Protein AF-A0AAU9VCA2-F1 (afdb_monomer)

Solvent-accessible surface area (backbone atoms only — not comparable to full-atom values): 3945 Å² total; per-residue (Å²): 99,74,57,95,91,44,76,52,52,70,66,61,52,50,52,52,51,52,52,49,52,50,50,51,54,53,49,60,60,52,68,40,66,71,48,44,52,56,49,51,52,53,51,47,54,52,49,56,52,50,50,51,51,52,53,55,47,51,66,74,60,40,99,78,70,85,122

Sequence (67 aa):
MEVMGVKIGPIAAQFAADCDRTRIRVANRRSTDASKEARTKRRQAILDENEHYEEDEGIMYGAGIAD

Structure (mmCIF, N/CA/C/O backbone):
data_AF-A0AAU9VCA2-F1
#
_entry.id   AF-A0AAU9VCA2-F1
#
loop_
_atom_site.group_PDB
_atom_site.id
_atom_site.type_symbol
_atom_site.label_atom_id
_atom_site.label_alt_id
_atom_site.label_comp_id
_atom_site.label_asym_id
_atom_site.label_entity_id
_atom_site.label_seq_id
_atom_site.pdbx_PDB_ins_code
_atom_site.Cartn_x
_atom_site.Cartn_y
_atom_site.Cartn_z
_atom_site.occupancy
_atom_site.B_iso_or_equiv
_atom_site.auth_seq_id
_atom_site.auth_comp_id
_atom_site.auth_asym_id
_atom_site.auth_atom_id
_atom_site.pdbx_PDB_model_num
ATOM 1 N N . MET A 1 1 ? -14.061 4.216 24.406 1.00 74.94 1 MET A N 1
ATOM 2 C CA . MET A 1 1 ? -12.953 3.267 24.646 1.00 74.94 1 MET A CA 1
ATOM 3 C C . MET A 1 1 ? -12.007 3.934 25.629 1.00 74.94 1 MET A C 1
ATOM 5 O O . MET A 1 1 ? -11.643 5.079 25.387 1.00 74.94 1 MET A O 1
ATOM 9 N N . GLU A 1 2 ? -11.707 3.290 26.755 1.00 77.38 2 GLU A N 1
ATOM 10 C CA . GLU A 1 2 ? -10.844 3.841 27.806 1.00 77.38 2 GLU A CA 1
ATOM 11 C C . GLU A 1 2 ? -9.723 2.845 28.090 1.00 77.38 2 GLU A C 1
ATOM 13 O O . GLU A 1 2 ? -9.988 1.667 28.317 1.00 77.38 2 GLU A O 1
ATOM 18 N N . VAL A 1 3 ? -8.478 3.306 27.997 1.00 84.50 3 VAL A N 1
ATOM 19 C CA . VAL A 1 3 ? -7.276 2.492 28.208 1.00 84.50 3 VAL A CA 1
ATOM 20 C C . VAL A 1 3 ? -6.307 3.322 29.037 1.00 84.50 3 VAL A C 1
ATOM 22 O O . VAL A 1 3 ? -6.025 4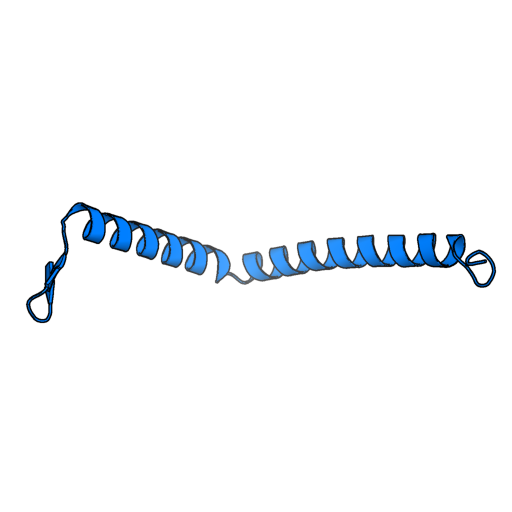.464 28.686 1.00 84.50 3 VAL A O 1
ATOM 25 N N . MET A 1 4 ? -5.816 2.761 30.146 1.00 90.12 4 MET A N 1
ATOM 26 C CA . MET A 1 4 ? -4.852 3.415 31.047 1.00 90.12 4 MET A CA 1
ATOM 27 C C . MET A 1 4 ? -5.277 4.826 31.509 1.00 90.12 4 MET A C 1
ATOM 29 O O . MET A 1 4 ? -4.456 5.733 31.592 1.00 90.12 4 MET A O 1
ATOM 33 N N . GLY A 1 5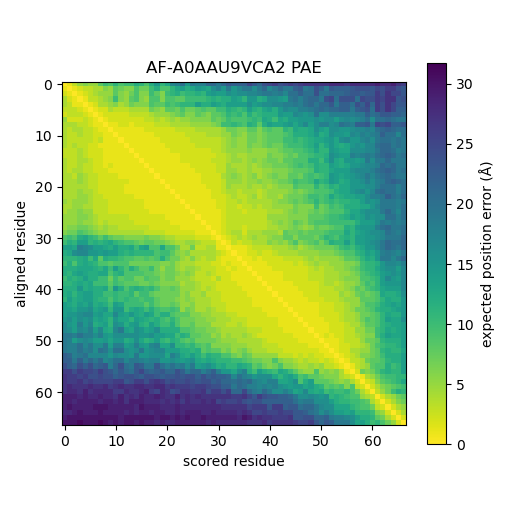 ? -6.572 5.032 31.773 1.00 91.19 5 GLY A N 1
ATOM 34 C CA . GLY A 1 5 ? -7.119 6.328 32.202 1.00 91.19 5 GLY A CA 1
ATOM 35 C C . GLY A 1 5 ? -7.267 7.372 31.087 1.00 91.19 5 GLY A C 1
ATOM 36 O O . GLY A 1 5 ? -7.648 8.509 31.359 1.00 91.19 5 GLY A O 1
ATOM 37 N N . VAL A 1 6 ? -7.001 7.007 29.828 1.00 89.06 6 VAL A N 1
ATOM 38 C CA . VAL A 1 6 ? -7.198 7.877 28.662 1.00 89.06 6 VAL A CA 1
ATOM 39 C C . VAL A 1 6 ? -8.476 7.482 27.934 1.00 89.06 6 VAL A C 1
ATOM 41 O O . VAL A 1 6 ? -8.652 6.330 27.528 1.00 89.06 6 VAL A O 1
ATOM 44 N N . LYS A 1 7 ? -9.364 8.459 27.725 1.00 91.56 7 LYS A N 1
ATOM 45 C CA . LYS A 1 7 ? -10.598 8.282 26.954 1.00 91.56 7 LYS A CA 1
ATOM 46 C C . LYS A 1 7 ? -10.377 8.650 25.495 1.00 91.56 7 LYS A C 1
ATOM 48 O O . LYS A 1 7 ? -10.056 9.788 25.167 1.00 91.56 7 LYS A O 1
ATOM 53 N N . ILE A 1 8 ? -10.617 7.687 24.612 1.00 90.81 8 ILE A N 1
ATOM 54 C CA . ILE A 1 8 ? -10.634 7.910 23.168 1.00 90.81 8 ILE A CA 1
ATOM 55 C C . ILE A 1 8 ? -12.032 8.386 22.776 1.00 90.81 8 ILE A C 1
ATOM 57 O O . ILE A 1 8 ? -13.029 7.699 23.036 1.00 90.81 8 ILE A O 1
ATOM 61 N N . GLY A 1 9 ? -12.090 9.558 22.143 1.00 94.75 9 GLY A N 1
ATOM 62 C CA . GLY A 1 9 ? -13.324 10.123 21.607 1.00 94.75 9 GLY A CA 1
ATOM 63 C C . GLY A 1 9 ? -13.920 9.257 20.487 1.00 94.75 9 GLY A C 1
ATOM 64 O O . GLY A 1 9 ? -13.182 8.582 19.765 1.00 94.75 9 GLY A O 1
ATOM 65 N N . PRO A 1 10 ? -15.249 9.279 20.301 1.00 94.00 10 PRO A N 1
ATOM 66 C CA . PRO A 1 10 ? -15.940 8.378 19.376 1.00 94.00 10 PRO A CA 1
ATOM 67 C C . PRO A 1 10 ? -15.470 8.530 17.923 1.00 94.00 10 PRO A C 1
ATOM 69 O O . PRO A 1 10 ? -15.230 7.530 17.254 1.00 94.00 10 PRO A O 1
ATOM 72 N N . ILE A 1 11 ? -15.245 9.764 17.460 1.00 96.38 11 ILE A N 1
ATOM 73 C CA . ILE A 1 11 ? -14.769 10.034 16.094 1.00 96.38 11 ILE A CA 1
ATOM 74 C C . ILE A 1 11 ? -13.351 9.501 15.874 1.00 96.38 11 ILE A C 1
ATOM 76 O O . ILE A 1 11 ? -13.074 8.896 14.843 1.00 96.38 11 ILE A O 1
ATOM 80 N N . ALA A 1 12 ? -12.462 9.671 16.855 1.00 94.56 12 ALA A N 1
ATOM 81 C CA . ALA A 1 12 ? -11.096 9.163 16.766 1.00 94.56 12 ALA A CA 1
ATOM 82 C C . ALA A 1 12 ? -11.074 7.628 16.700 1.00 94.56 12 ALA A C 1
ATOM 84 O O . ALA A 1 12 ? -10.355 7.052 15.885 1.00 94.56 12 ALA A O 1
ATOM 85 N N . ALA A 1 13 ? -11.905 6.967 17.513 1.00 94.56 13 ALA A N 1
ATOM 86 C CA . ALA A 1 13 ? -12.045 5.514 17.482 1.00 94.56 13 ALA A CA 1
ATOM 87 C C . ALA A 1 13 ? -12.591 5.022 16.131 1.00 94.56 13 ALA A C 1
ATOM 89 O O . ALA A 1 13 ? -12.066 4.064 15.564 1.00 94.56 13 ALA A O 1
ATOM 90 N N . GLN A 1 14 ? -13.609 5.697 15.594 1.00 96.44 14 GLN A N 1
ATOM 91 C CA . GLN A 1 14 ? -14.199 5.348 14.304 1.00 96.44 14 GLN A CA 1
ATOM 92 C C . GLN A 1 14 ? -13.208 5.536 13.152 1.00 96.44 14 GLN A C 1
ATOM 94 O O . GLN A 1 14 ? -13.036 4.633 12.337 1.00 96.44 14 GLN A O 1
ATOM 99 N N . PHE A 1 15 ? -12.486 6.657 13.132 1.00 96.75 15 PHE A N 1
ATOM 100 C CA . PHE A 1 15 ? -11.448 6.913 12.138 1.00 96.75 15 PHE A CA 1
ATOM 101 C C . PHE A 1 15 ? -10.348 5.843 12.169 1.00 96.75 15 PHE A C 1
ATOM 103 O O . PHE A 1 15 ? -9.958 5.323 11.124 1.00 96.75 15 PHE A O 1
ATOM 110 N N . ALA A 1 16 ? -9.877 5.462 13.361 1.00 96.25 16 ALA A N 1
ATOM 111 C CA . ALA A 1 16 ? -8.880 4.404 13.504 1.00 96.25 16 ALA A CA 1
ATOM 112 C C . ALA A 1 16 ? -9.386 3.060 12.946 1.00 96.25 16 ALA A C 1
ATOM 114 O O . ALA A 1 16 ? -8.660 2.387 12.210 1.00 96.25 16 ALA A O 1
ATOM 115 N N . ALA A 1 17 ? -10.641 2.700 13.231 1.00 96.56 17 ALA A N 1
ATOM 116 C CA . ALA A 1 17 ? -11.263 1.489 12.700 1.00 96.56 17 ALA A CA 1
ATOM 117 C C . ALA A 1 17 ? -11.396 1.522 11.164 1.00 96.56 17 ALA A C 1
ATOM 119 O O . ALA A 1 17 ? -11.130 0.522 10.493 1.00 96.56 17 ALA A O 1
ATOM 120 N N . ASP A 1 18 ? -11.757 2.670 10.588 1.00 98.00 18 ASP A N 1
ATOM 121 C CA . ASP A 1 18 ? -11.888 2.842 9.138 1.00 98.00 18 ASP A CA 1
ATOM 122 C C . ASP A 1 18 ? -10.534 2.753 8.418 1.00 98.00 18 ASP A C 1
ATOM 124 O O . ASP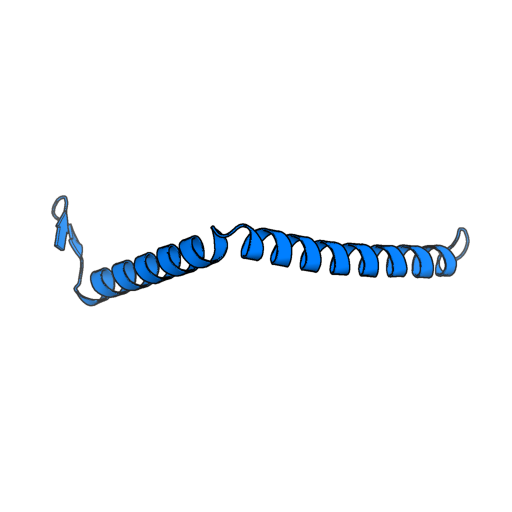 A 1 18 ? -10.420 2.110 7.363 1.00 98.00 18 ASP A O 1
ATOM 128 N N . CYS A 1 19 ? -9.492 3.346 9.004 1.00 97.75 19 CYS A N 1
ATOM 129 C CA . CYS A 1 19 ? -8.114 3.223 8.537 1.00 97.75 19 CYS A CA 1
ATOM 130 C C . CYS A 1 19 ? -7.656 1.763 8.539 1.00 97.75 19 CYS A C 1
ATOM 132 O O . CYS A 1 19 ? -7.132 1.282 7.529 1.00 97.75 19 CYS A O 1
ATOM 134 N N . ASP A 1 20 ? -7.896 1.034 9.631 1.00 97.75 20 ASP A N 1
ATOM 135 C CA . ASP A 1 20 ? -7.473 -0.361 9.731 1.00 97.75 20 ASP A CA 1
ATO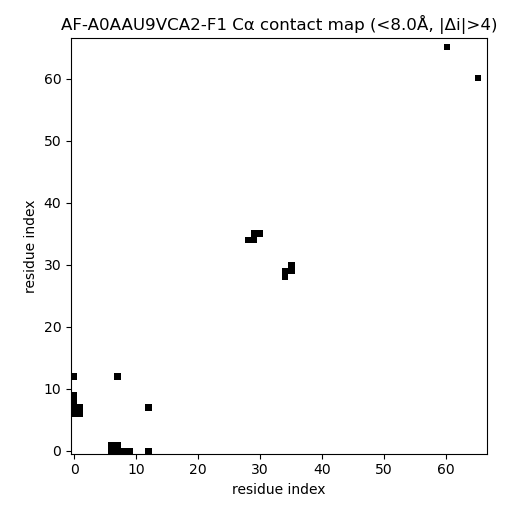M 136 C C . ASP A 1 20 ? -8.239 -1.265 8.755 1.00 97.75 20 ASP A C 1
ATOM 138 O O . ASP A 1 20 ? -7.635 -2.053 8.020 1.00 97.75 20 ASP A O 1
ATOM 142 N N . ARG A 1 21 ? -9.555 -1.063 8.615 1.00 97.62 21 ARG A N 1
ATOM 143 C CA . ARG A 1 21 ? -10.368 -1.752 7.601 1.00 97.62 21 ARG A CA 1
ATOM 144 C C . ARG A 1 21 ? -9.839 -1.502 6.190 1.00 97.62 21 ARG A C 1
ATOM 146 O O . ARG A 1 21 ? -9.746 -2.429 5.380 1.00 97.62 21 ARG A O 1
ATOM 153 N N . THR A 1 22 ? -9.467 -0.261 5.886 1.00 97.56 22 THR A N 1
ATOM 154 C CA . THR A 1 22 ? -8.895 0.103 4.583 1.00 97.56 22 THR A CA 1
ATOM 155 C C . THR A 1 22 ? -7.550 -0.582 4.360 1.00 97.56 22 THR A C 1
ATOM 157 O O . THR A 1 22 ? -7.326 -1.153 3.288 1.00 97.56 22 THR A O 1
ATOM 160 N N . ARG A 1 23 ? -6.682 -0.587 5.377 1.00 97.12 23 ARG A N 1
ATOM 161 C CA . ARG A 1 23 ? -5.374 -1.249 5.351 1.00 97.12 23 ARG A CA 1
ATOM 162 C C . ARG A 1 23 ? -5.510 -2.746 5.072 1.00 97.12 23 ARG A C 1
ATOM 164 O O . ARG A 1 23 ? -4.869 -3.246 4.147 1.00 97.12 23 ARG A O 1
ATOM 171 N N . ILE A 1 24 ? -6.388 -3.438 5.799 1.00 96.56 24 ILE A N 1
ATOM 172 C CA . ILE A 1 24 ? -6.656 -4.873 5.619 1.00 96.56 24 ILE A CA 1
ATOM 173 C C . ILE A 1 24 ? -7.198 -5.152 4.212 1.00 96.56 24 ILE A C 1
ATOM 175 O O . ILE A 1 24 ? -6.707 -6.047 3.525 1.00 96.56 24 ILE A O 1
ATOM 179 N N . ARG A 1 25 ? -8.153 -4.348 3.726 1.00 95.31 25 ARG A N 1
ATOM 180 C CA . ARG A 1 25 ? -8.703 -4.494 2.367 1.00 95.31 25 ARG A CA 1
ATOM 181 C C . ARG A 1 25 ? -7.615 -4.395 1.296 1.00 95.31 25 ARG A C 1
ATOM 183 O O . ARG A 1 25 ? -7.590 -5.193 0.359 1.00 95.31 25 ARG A O 1
ATOM 190 N N . VAL A 1 26 ? -6.718 -3.416 1.419 1.00 93.25 26 VAL A N 1
ATOM 191 C CA . VAL A 1 26 ? -5.605 -3.232 0.477 1.00 93.25 26 VAL A CA 1
ATOM 192 C C . VAL A 1 26 ? -4.617 -4.396 0.559 1.00 93.25 26 VAL A C 1
ATOM 194 O O . VAL A 1 26 ? -4.173 -4.875 -0.485 1.00 93.25 26 VAL A O 1
ATOM 197 N N . ALA A 1 27 ? -4.300 -4.871 1.765 1.00 92.94 27 ALA A N 1
ATOM 198 C CA . ALA A 1 27 ? -3.424 -6.022 1.963 1.00 92.94 27 ALA A CA 1
ATOM 199 C C . ALA A 1 27 ? -4.001 -7.288 1.309 1.00 92.94 27 ALA A C 1
ATOM 201 O O . ALA A 1 27 ? -3.311 -7.925 0.516 1.00 92.94 27 ALA A O 1
ATOM 202 N N . ASN A 1 28 ? -5.283 -7.581 1.535 1.00 92.50 28 ASN A N 1
ATOM 203 C CA . ASN A 1 28 ? -5.969 -8.728 0.933 1.00 92.50 28 ASN A CA 1
ATOM 204 C C . ASN A 1 28 ? -6.023 -8.638 -0.595 1.00 92.50 28 ASN A C 1
ATOM 206 O O . ASN A 1 28 ? -5.799 -9.623 -1.288 1.00 92.50 28 ASN A O 1
ATOM 210 N N . ARG A 1 29 ? -6.255 -7.446 -1.156 1.00 88.19 29 ARG A N 1
ATOM 211 C CA . ARG A 1 29 ? -6.196 -7.261 -2.614 1.00 88.19 29 ARG A CA 1
ATOM 212 C C . ARG A 1 29 ? -4.805 -7.588 -3.173 1.00 88.19 29 ARG A C 1
ATOM 214 O O . ARG A 1 29 ? -4.694 -8.162 -4.253 1.00 88.19 29 ARG A O 1
ATOM 221 N N . ARG A 1 30 ? -3.749 -7.203 -2.450 1.00 89.06 30 ARG A N 1
ATOM 222 C CA . ARG A 1 30 ? -2.343 -7.354 -2.863 1.00 89.06 30 ARG A CA 1
ATOM 223 C C . ARG A 1 30 ? -1.732 -8.716 -2.520 1.00 89.06 30 ARG A C 1
ATOM 225 O O . ARG A 1 30 ? -0.610 -8.970 -2.957 1.00 89.06 30 ARG A O 1
ATOM 232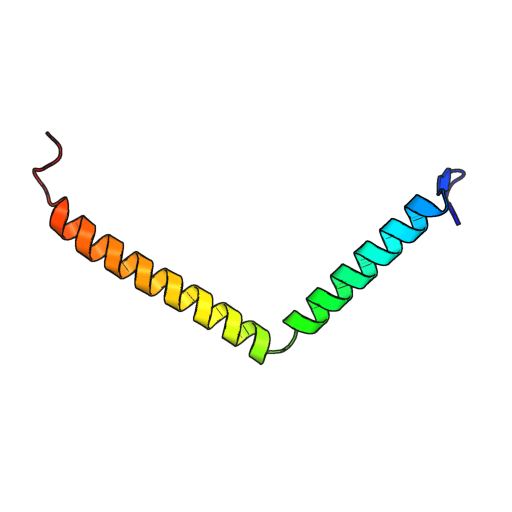 N N . SER A 1 31 ? -2.413 -9.557 -1.740 1.00 89.50 31 SER A N 1
ATOM 233 C CA . SER A 1 31 ? -1.883 -10.861 -1.320 1.00 89.50 31 SER A CA 1
ATOM 234 C C . SER A 1 31 ? -1.878 -11.883 -2.456 1.00 89.50 31 SER A C 1
ATOM 236 O O . SER A 1 31 ? -1.034 -12.777 -2.454 1.00 89.50 31 SER A O 1
ATOM 238 N N . THR A 1 32 ? -2.766 -11.712 -3.440 1.00 89.31 32 THR A N 1
ATOM 239 C CA . THR A 1 32 ? -2.875 -12.597 -4.605 1.00 89.31 32 THR A CA 1
ATOM 240 C C . THR A 1 32 ? -1.636 -12.525 -5.493 1.00 89.31 32 THR A C 1
ATOM 242 O O . THR A 1 32 ? -1.090 -11.444 -5.739 1.00 89.31 32 THR A O 1
ATOM 245 N N . ASP A 1 33 ? -1.215 -13.672 -6.020 1.00 80.88 33 ASP A N 1
ATOM 246 C CA . ASP A 1 33 ? -0.044 -13.750 -6.899 1.00 80.88 33 ASP A CA 1
ATOM 247 C C . ASP A 1 33 ? -0.274 -12.995 -8.209 1.00 80.88 33 ASP A C 1
ATOM 249 O O . ASP A 1 33 ? 0.580 -12.209 -8.612 1.00 80.88 33 ASP A O 1
ATOM 253 N N . ALA A 1 34 ? -1.492 -13.045 -8.757 1.00 85.38 34 ALA A N 1
ATOM 254 C CA . ALA A 1 34 ? -1.898 -12.206 -9.885 1.00 85.38 34 ALA A CA 1
ATOM 255 C C . ALA A 1 34 ? -1.691 -10.700 -9.614 1.00 85.38 34 ALA A C 1
ATOM 257 O O . ALA A 1 34 ? -1.223 -9.956 -10.480 1.00 85.38 34 ALA A O 1
ATOM 258 N N . SER A 1 35 ? -1.985 -10.219 -8.396 1.00 87.00 35 SER A N 1
ATOM 259 C CA . SER A 1 35 ? -1.725 -8.819 -8.040 1.00 87.00 35 SER A CA 1
ATOM 260 C C . SER A 1 35 ? -0.235 -8.516 -7.878 1.00 87.00 35 SER A C 1
ATOM 262 O O . SER A 1 35 ? 0.153 -7.355 -8.058 1.00 87.00 35 SER A O 1
ATOM 264 N N . LYS A 1 36 ? 0.596 -9.486 -7.489 1.00 89.00 36 LYS A N 1
ATOM 265 C CA . LYS A 1 36 ? 2.053 -9.308 -7.405 1.00 89.00 36 LYS A CA 1
ATOM 266 C C . LYS A 1 36 ? 2.649 -9.258 -8.805 1.00 89.00 36 LYS A C 1
ATOM 268 O O . LYS A 1 36 ? 3.291 -8.266 -9.128 1.00 89.00 36 LYS A O 1
ATOM 273 N N . GLU A 1 37 ? 2.330 -10.232 -9.648 1.00 89.75 37 GLU A N 1
ATOM 274 C CA . GLU A 1 37 ? 2.772 -10.297 -11.042 1.00 89.75 37 GLU A CA 1
ATOM 275 C C . GLU A 1 37 ? 2.383 -9.044 -11.824 1.00 89.75 37 GLU A C 1
ATOM 277 O O . GLU A 1 37 ? 3.222 -8.457 -12.501 1.00 89.75 37 GLU A O 1
ATOM 282 N N . ALA A 1 38 ? 1.147 -8.557 -11.675 1.00 91.12 38 ALA A N 1
ATOM 283 C CA . ALA A 1 38 ? 0.722 -7.321 -12.327 1.00 91.12 38 ALA A CA 1
ATOM 284 C C . ALA A 1 38 ? 1.529 -6.094 -11.865 1.00 91.12 38 ALA A C 1
ATOM 286 O O . ALA A 1 38 ? 1.741 -5.167 -12.643 1.00 91.12 38 ALA A O 1
ATOM 287 N N . ARG A 1 39 ? 1.975 -6.045 -10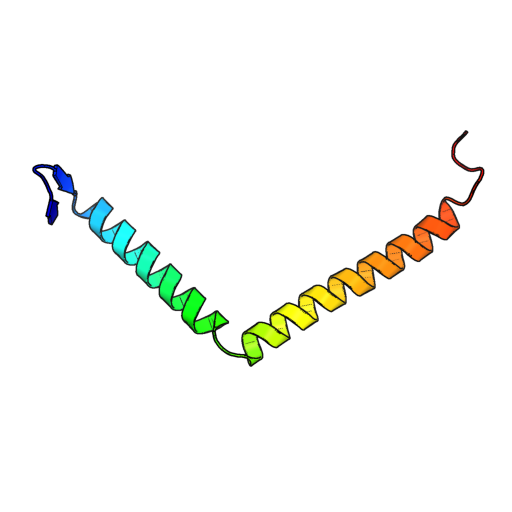.600 1.00 89.69 39 ARG A N 1
ATOM 288 C CA . ARG A 1 39 ? 2.859 -4.968 -10.119 1.00 89.69 39 ARG A CA 1
ATOM 289 C C . ARG A 1 39 ? 4.277 -5.129 -10.653 1.00 89.69 39 ARG A C 1
ATOM 291 O O . ARG A 1 39 ? 4.858 -4.126 -11.050 1.00 89.69 39 ARG A O 1
ATOM 298 N N . THR A 1 40 ? 4.796 -6.352 -10.691 1.00 91.94 40 THR A N 1
ATOM 299 C CA . THR A 1 40 ? 6.114 -6.646 -11.261 1.00 91.94 40 THR A CA 1
ATOM 300 C C . THR A 1 40 ? 6.158 -6.278 -12.739 1.00 91.94 40 THR A C 1
ATOM 302 O O . THR A 1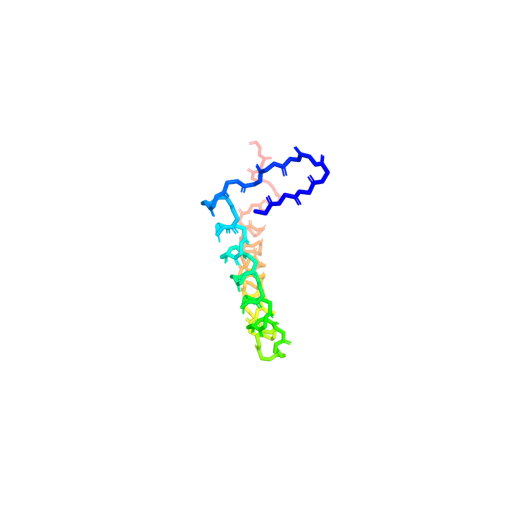 40 ? 7.044 -5.535 -13.130 1.00 91.94 40 THR A O 1
ATOM 305 N N . LYS A 1 41 ? 5.154 -6.672 -13.534 1.00 93.69 41 LYS A N 1
ATOM 306 C CA . LYS A 1 41 ? 5.057 -6.318 -14.961 1.00 93.69 41 LYS A CA 1
ATOM 307 C C . LYS A 1 41 ? 5.016 -4.809 -15.191 1.00 93.69 41 LYS A C 1
ATOM 309 O O . LYS A 1 41 ? 5.734 -4.312 -16.043 1.00 93.69 41 LYS A O 1
ATOM 314 N N . ARG A 1 42 ? 4.217 -4.068 -14.409 1.00 92.25 42 ARG A N 1
ATOM 315 C CA . ARG A 1 42 ? 4.198 -2.595 -14.498 1.00 92.25 42 ARG A CA 1
ATOM 316 C C . ARG A 1 42 ? 5.550 -1.985 -14.152 1.00 92.25 42 ARG A C 1
ATOM 318 O O . ARG A 1 42 ? 5.961 -1.040 -14.803 1.00 92.25 42 ARG A O 1
ATOM 325 N N . ARG A 1 43 ? 6.218 -2.503 -13.118 1.00 94.00 43 ARG A N 1
ATOM 326 C CA . ARG A 1 43 ? 7.545 -2.022 -12.731 1.00 94.00 43 ARG A CA 1
ATOM 327 C C . ARG A 1 43 ? 8.574 -2.309 -13.818 1.00 94.00 43 ARG A C 1
ATOM 329 O O . ARG A 1 43 ? 9.376 -1.435 -14.090 1.00 94.00 43 ARG A O 1
ATOM 336 N N . GLN A 1 44 ? 8.521 -3.495 -14.418 1.00 94.44 44 GLN A N 1
ATOM 337 C CA . GLN A 1 44 ? 9.423 -3.871 -15.498 1.00 94.44 44 GLN A CA 1
ATOM 338 C C . GLN A 1 44 ? 9.229 -2.964 -16.710 1.00 94.44 44 GLN A C 1
ATOM 340 O O . GLN A 1 44 ? 10.196 -2.383 -17.154 1.00 94.44 44 GLN A O 1
ATOM 345 N N . ALA A 1 45 ? 7.988 -2.721 -17.141 1.00 93.50 45 ALA A N 1
ATOM 346 C CA . ALA A 1 45 ? 7.723 -1.823 -18.266 1.00 93.50 45 ALA A CA 1
ATOM 347 C C . ALA A 1 45 ? 8.285 -0.403 -18.058 1.00 93.50 45 ALA A C 1
ATOM 349 O O . ALA A 1 45 ? 8.797 0.187 -18.996 1.00 93.50 45 ALA A O 1
ATOM 350 N N . ILE A 1 46 ? 8.217 0.128 -16.830 1.00 92.88 46 ILE A N 1
ATOM 351 C CA . ILE A 1 46 ? 8.812 1.434 -16.495 1.00 92.88 46 ILE A CA 1
ATOM 352 C C . ILE A 1 46 ? 10.345 1.370 -16.530 1.00 92.88 46 ILE A C 1
ATOM 354 O O . ILE A 1 46 ? 10.985 2.329 -16.936 1.00 92.88 46 ILE A O 1
ATOM 358 N N . LEU A 1 47 ? 10.940 0.266 -16.069 1.00 93.31 47 LEU A N 1
ATOM 359 C CA . LEU A 1 47 ? 12.390 0.083 -16.133 1.00 93.31 47 LEU A CA 1
ATOM 360 C C . LEU A 1 47 ? 12.868 -0.027 -17.581 1.00 93.31 47 LEU A C 1
ATOM 362 O O . LEU A 1 47 ? 13.820 0.654 -17.926 1.00 93.31 47 LEU A O 1
ATOM 366 N N . ASP A 1 48 ? 12.178 -0.814 -18.406 1.00 93.06 48 ASP A N 1
ATOM 367 C CA . ASP A 1 48 ? 12.498 -0.986 -19.825 1.00 93.06 48 ASP A CA 1
ATOM 368 C C . ASP A 1 48 ? 12.375 0.355 -20.579 1.00 93.06 48 ASP A C 1
ATOM 370 O O . ASP A 1 48 ? 13.208 0.685 -21.416 1.00 93.06 48 ASP A O 1
ATOM 374 N N . GLU A 1 49 ? 11.353 1.160 -20.260 1.00 91.94 49 GLU A N 1
ATOM 375 C CA . GLU A 1 49 ? 11.186 2.506 -20.823 1.00 91.94 49 GLU A CA 1
ATOM 376 C C . GLU A 1 49 ? 12.314 3.454 -20.385 1.00 91.94 49 GLU A C 1
ATOM 378 O O . GLU A 1 49 ? 12.862 4.186 -21.206 1.00 91.94 49 GLU A O 1
ATOM 383 N N . ASN A 1 50 ? 12.702 3.419 -19.109 1.00 87.88 50 ASN A N 1
ATOM 384 C CA . ASN A 1 50 ? 13.816 4.223 -18.615 1.00 87.88 50 ASN A CA 1
ATOM 385 C C . ASN A 1 50 ? 15.159 3.804 -19.229 1.00 87.88 50 ASN A C 1
ATOM 387 O O . ASN A 1 50 ? 15.951 4.678 -19.560 1.00 87.88 50 ASN A O 1
ATOM 391 N N . GLU A 1 51 ? 15.412 2.504 -19.396 1.00 88.75 51 GLU A N 1
ATOM 392 C CA . GLU A 1 51 ? 16.628 1.990 -20.041 1.00 88.75 51 GLU A CA 1
ATOM 393 C C . GLU A 1 51 ? 16.722 2.485 -21.490 1.00 88.75 51 GLU A C 1
ATOM 395 O O . GLU A 1 51 ? 17.767 2.976 -21.901 1.00 88.75 51 GLU A O 1
ATOM 400 N N . HIS A 1 52 ? 15.606 2.487 -22.227 1.00 86.44 52 HIS A N 1
ATOM 401 C CA . HIS A 1 52 ? 15.557 3.063 -23.573 1.00 86.44 52 HIS A CA 1
ATOM 402 C C . HIS A 1 52 ? 15.884 4.566 -23.584 1.00 86.44 52 HIS A C 1
ATOM 404 O O . HIS A 1 52 ? 16.608 5.031 -24.463 1.00 86.44 52 HIS A O 1
ATOM 410 N N . TYR A 1 53 ? 15.370 5.345 -22.625 1.00 84.25 53 TYR A N 1
ATOM 411 C CA . TYR A 1 53 ? 15.724 6.765 -22.524 1.00 84.25 53 TYR A CA 1
ATOM 412 C C . TYR A 1 53 ? 17.203 6.962 -22.173 1.00 84.25 53 TYR A C 1
ATOM 414 O O . TYR A 1 53 ? 17.847 7.826 -22.757 1.00 84.25 53 TYR A O 1
ATOM 422 N N . GLU A 1 54 ? 17.759 6.157 -21.265 1.00 82.62 54 GLU A N 1
ATOM 423 C CA . GLU A 1 54 ? 19.183 6.213 -20.915 1.00 82.62 54 GLU A CA 1
ATOM 424 C C . GLU A 1 54 ? 20.085 5.861 -22.109 1.00 82.62 54 GLU A C 1
ATOM 426 O O . GLU A 1 54 ? 21.122 6.499 -22.299 1.00 82.62 54 GLU A O 1
ATOM 431 N N . GLU A 1 55 ? 19.693 4.893 -22.941 1.00 80.94 55 GLU A N 1
ATOM 432 C CA . GLU A 1 55 ? 20.393 4.562 -24.188 1.00 80.94 55 GLU A CA 1
ATOM 433 C C . GLU A 1 55 ? 20.343 5.723 -25.195 1.00 80.94 55 GLU A C 1
ATOM 435 O O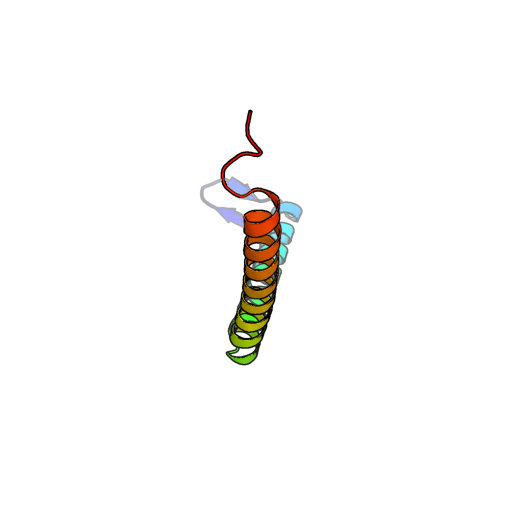 . GLU A 1 55 ? 21.388 6.144 -25.703 1.00 80.94 55 GLU A O 1
ATOM 440 N N . ASP A 1 56 ? 19.157 6.281 -25.447 1.00 73.19 56 ASP A N 1
ATOM 441 C CA . ASP A 1 56 ? 18.969 7.402 -26.375 1.00 73.19 56 ASP A CA 1
ATOM 442 C C . ASP A 1 56 ? 19.726 8.662 -25.917 1.00 73.19 56 ASP A C 1
ATOM 444 O O . ASP A 1 56 ? 20.429 9.306 -26.705 1.00 73.19 56 ASP A O 1
ATOM 448 N N . GLU A 1 57 ? 19.626 9.011 -24.633 1.00 70.19 57 GLU A N 1
ATOM 449 C CA . GLU A 1 57 ? 20.313 10.161 -24.042 1.00 70.19 57 GLU A CA 1
ATOM 450 C C . GLU A 1 57 ? 21.825 9.932 -23.938 1.00 70.19 57 GLU A C 1
ATOM 452 O O . GLU A 1 57 ? 22.604 10.850 -24.195 1.00 70.19 57 GLU A O 1
ATOM 457 N N . GLY A 1 58 ? 22.276 8.715 -23.625 1.00 66.81 58 GLY A N 1
ATOM 458 C CA . GLY A 1 58 ? 23.696 8.360 -23.589 1.00 66.81 58 GLY A CA 1
ATOM 459 C C . GLY A 1 58 ? 24.376 8.495 -24.955 1.00 66.81 58 GLY A C 1
ATOM 460 O O . GLY A 1 58 ? 25.533 8.919 -25.035 1.00 66.81 58 GLY A O 1
ATOM 461 N N . ILE A 1 59 ? 23.648 8.208 -26.039 1.00 60.72 59 ILE A N 1
ATOM 462 C CA . ILE A 1 59 ? 24.088 8.492 -27.412 1.00 60.72 59 ILE A CA 1
ATOM 463 C C . ILE A 1 59 ? 24.088 10.006 -27.668 1.00 60.72 59 ILE A C 1
ATOM 465 O O . ILE A 1 59 ? 25.036 10.530 -28.260 1.00 60.72 59 ILE A O 1
ATOM 469 N N . MET A 1 60 ? 23.049 10.716 -27.217 1.00 59.50 60 MET A N 1
ATOM 470 C CA . MET A 1 60 ? 22.888 12.151 -27.458 1.00 59.50 60 MET A CA 1
ATOM 471 C C . MET A 1 60 ? 23.873 13.024 -26.672 1.00 59.50 60 MET A C 1
ATOM 473 O O . MET A 1 60 ? 24.185 14.099 -27.164 1.00 59.50 60 MET A O 1
ATOM 477 N N . TYR A 1 61 ? 24.373 12.577 -25.513 1.00 59.12 61 TYR A N 1
ATOM 478 C CA . TYR A 1 61 ? 25.316 13.282 -24.626 1.00 59.12 61 TYR A CA 1
ATOM 479 C C . TYR A 1 61 ? 26.722 12.646 -24.572 1.00 59.12 61 TYR A C 1
ATOM 481 O O . TYR A 1 61 ? 27.474 12.867 -23.619 1.00 59.12 61 TYR A O 1
ATOM 489 N N . GLY A 1 62 ? 27.097 11.858 -25.587 1.00 63.09 62 GLY A N 1
AT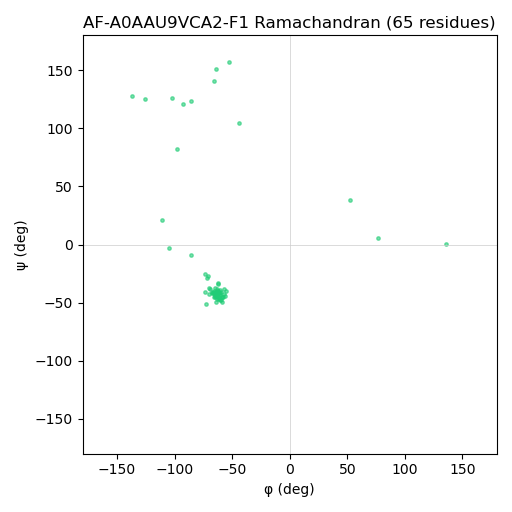OM 490 C CA . GLY A 1 62 ? 28.393 11.172 -25.666 1.00 63.09 62 GLY A CA 1
ATOM 491 C C . GLY A 1 62 ? 29.621 12.085 -25.482 1.00 63.09 62 GLY A C 1
ATOM 492 O O . GLY A 1 62 ? 29.561 13.293 -25.687 1.00 63.09 62 GLY A O 1
ATOM 493 N N . ALA A 1 63 ? 30.757 11.499 -25.078 1.00 59.78 63 ALA A N 1
ATOM 494 C CA . ALA A 1 63 ? 31.970 12.211 -24.654 1.00 59.78 63 ALA A CA 1
ATOM 495 C C . ALA A 1 63 ? 32.354 13.392 -25.576 1.00 59.78 63 ALA A C 1
ATOM 497 O O . ALA A 1 63 ? 32.884 13.190 -26.668 1.00 59.78 63 ALA A O 1
ATOM 498 N N . GLY A 1 64 ? 32.101 14.620 -25.106 1.00 61.22 64 GLY A N 1
ATOM 499 C CA . GLY A 1 64 ? 32.434 15.859 -25.820 1.00 61.22 64 GLY A CA 1
ATOM 500 C C . GLY A 1 64 ? 31.361 16.954 -25.837 1.00 61.22 64 GLY A C 1
ATOM 501 O O . GLY A 1 64 ? 31.616 17.995 -26.427 1.00 61.22 64 GLY A O 1
ATOM 502 N N . ILE A 1 65 ? 30.188 16.756 -25.219 1.00 57.69 65 ILE A N 1
ATOM 503 C CA . ILE A 1 65 ? 29.114 17.784 -25.171 1.00 57.69 65 ILE A CA 1
ATOM 504 C C . ILE A 1 65 ? 28.989 18.473 -23.806 1.00 57.69 65 ILE A C 1
ATOM 506 O O . ILE A 1 65 ? 28.184 19.383 -23.635 1.00 57.69 65 ILE A O 1
ATOM 510 N N . ALA A 1 66 ? 29.799 18.040 -22.841 1.00 55.91 66 ALA A N 1
ATOM 511 C CA . ALA A 1 66 ? 30.067 18.780 -21.619 1.00 55.91 66 ALA A CA 1
ATOM 512 C C . ALA A 1 66 ? 31.395 19.534 -21.800 1.00 55.91 66 ALA A C 1
ATOM 514 O O . ALA A 1 66 ? 32.446 19.029 -21.406 1.00 55.91 66 ALA A O 1
ATOM 515 N N . ASP A 1 67 ? 31.329 20.690 -22.462 1.00 54.78 67 ASP A N 1
ATOM 516 C CA . ASP A 1 67 ? 32.282 21.797 -22.293 1.00 54.78 67 ASP A CA 1
ATOM 517 C C . ASP A 1 67 ? 31.566 22.905 -21.506 1.00 54.78 67 ASP A C 1
ATOM 519 O O . ASP A 1 67 ? 30.448 23.289 -21.933 1.00 54.78 67 ASP A O 1
#

Foldseek 3Di:
DADPNDDDDPVNVVVVVVVVVVVVVVCVVCVDPVNVVVVVVVVVVVVVVVVVVCVVVCVVCDPPNPD

Mean predicted aligned error: 10.32 Å

Secondary structure (DSSP, 8-state):
-EETTEEPPHHHHHHHHHHHHHHHHHHHHHHSHHHHHHHHHHHHHHHHHHHHHHHHHHHHT-TTS--

Organism: Euphydryas editha (NCBI:txid104508)

pLDDT: mean 85.95, std 12.42, range [54.78, 98.0]

Radius of gyration: 24.28 Å; Cα contacts (8 Å, |Δi|>4): 13; chains: 1; bounding box: 48×36×60 Å